Protein 5V6F (pdb70)

Solvent-accessible surface area: 6573 Å² total; per-residue (Å²): 121,33,6,76,69,2,8,51,56,129,32,122,91,31,99,67,97,7,54,100,104,26,44,0,28,0,36,1,29,95,2,0,10,0,0,0,2,43,85,140,40,34,9,21,1,83,104,104,69,149,63,3,30,88,85,84,82,54,9,18,9,75,94,3,80,18,1,70,0,10,0,0,59,24,92,154,30,33,98,13,0,0,0,0,74,0,32,20,141,122,59,58,61,57,99,15,19,15,46,152,70,10,50,97,100,69,89,48,96,38,78,16,58,107,85,108,116,4,100,32,0,10,0,14,14,46,41,91,4,0,8,0,0,36,0,31,49

Organism: Vibrio cholerae serotype O1 (strain ATCC 39315 / El Tor Inaba N16961) (NCBI:txid243277)

Structure (mmCIF, N/CA/C/O backbone):
data_5V6F
#
_entry.id   5V6F
#
_cell.length_a   31.882
_cell.length_b   38.581
_cell.length_c   50.954
_cell.angle_alpha   90.000
_cell.angle_beta   101.890
_cell.angle_gamma   90.000
#
_symmetry.space_group_name_H-M   'P 1 21 1'
#
loop_
_entity.id
_entity.type
_entity.pdbx_description
1 polymer 'Hemolysin-related protein'
2 branched alpha-D-mannopyranose-(1-3)-[alpha-D-mannopyran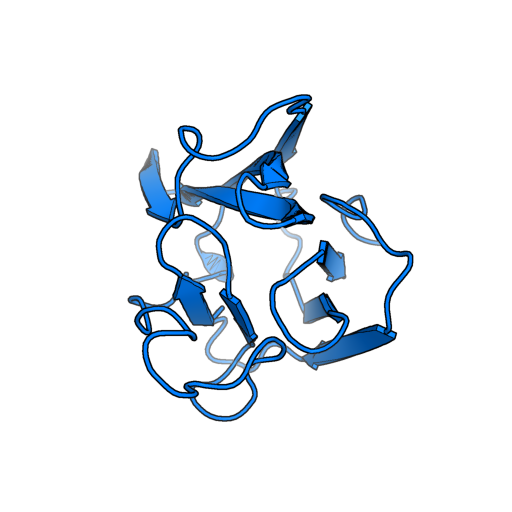ose-(1-6)]beta-D-mannopyranose
3 non-polymer 'SULFATE ION'
4 water water
#
loop_
_atom_site.group_PDB
_atom_site.id
_atom_site.type_symbol
_atom_site.label_atom_id
_atom_site.label_alt_id
_atom_site.label_comp_id
_atom_site.label_asym_id
_atom_site.label_entity_id
_atom_site.label_seq_id
_atom_site.pdbx_PDB_ins_code
_atom_site.Cartn_x
_atom_site.Cartn_y
_atom_site.Cartn_z
_atom_site.occupancy
_atom_site.B_iso_or_equiv
_atom_site.auth_seq_id
_atom_site.auth_comp_id
_atom_site.auth_asym_id
_atom_site.auth_atom_id
_atom_site.pdbx_PDB_model_num
ATOM 1 N N . MET A 1 2 ? -9.513 -10.466 -19.359 1.00 31.24 821 MET A N 1
ATOM 2 C CA . MET A 1 2 ? -8.167 -10.659 -19.884 1.00 17.57 821 MET A CA 1
ATOM 3 C C . MET A 1 2 ? -7.235 -9.538 -19.432 1.00 13.97 821 MET A C 1
ATOM 4 O O . MET A 1 2 ? -6.015 -9.687 -19.458 1.00 11.07 821 MET A O 1
ATOM 8 N N . GLY A 1 3 ? -7.809 -8.415 -19.021 1.00 13.19 822 GLY A N 1
ATOM 9 C CA . GLY A 1 3 ? -6.998 -7.313 -18.539 1.00 14.32 822 GLY A CA 1
ATOM 10 C C . GLY A 1 3 ? -7.870 -6.149 -18.127 1.00 10.51 822 GLY A C 1
ATOM 11 O O . GLY A 1 3 ? -9.099 -6.182 -18.255 1.00 11.99 822 GLY A O 1
ATOM 15 N N . SER A 1 4 ? -7.207 -5.116 -17.622 1.00 6.24 823 SER A N 1
ATOM 16 C CA . SER A 1 4 ? -7.861 -3.873 -17.252 1.00 6.52 823 SER A CA 1
ATOM 17 C C . SER A 1 4 ? -7.998 -2.976 -18.472 1.00 6.71 823 SER A C 1
ATOM 18 O O . SER A 1 4 ? -7.426 -3.244 -19.530 1.00 6.70 823 SER A O 1
ATOM 26 N N . PRO A 1 5 ? -8.744 -1.883 -18.354 1.00 6.98 824 PRO A N 1
ATOM 27 C CA . PRO A 1 5 ? -8.669 -0.838 -19.377 1.00 8.51 824 PRO A CA 1
ATOM 28 C C . PRO A 1 5 ? -7.263 -0.263 -19.450 1.00 7.24 824 PRO A C 1
ATOM 29 O O . PRO A 1 5 ? -6.423 -0.465 -18.569 1.00 7.45 824 PRO A O 1
ATOM 40 N N . ILE A 1 6 ? -7.008 0.466 -20.531 1.00 6.99 825 ILE A N 1
ATOM 41 C CA . ILE A 1 6 ? -5.810 1.292 -20.619 1.00 3.90 825 ILE A CA 1
ATOM 42 C C . ILE A 1 6 ? -6.109 2.585 -19.869 1.00 8.47 825 ILE A C 1
ATOM 43 O O . ILE A 1 6 ? -6.951 3.378 -20.296 1.00 12.31 825 ILE A O 1
ATOM 59 N N . PHE A 1 7 ? -5.448 2.779 -18.731 1.00 5.22 826 PHE A N 1
ATOM 60 C CA . PHE A 1 7 ? -5.579 4.013 -17.973 1.00 4.86 826 PHE A CA 1
ATOM 61 C C . PHE A 1 7 ? -4.714 5.096 -18.602 1.00 7.69 826 PHE A C 1
ATOM 62 O O . PHE A 1 7 ? -3.592 4.837 -19.040 1.00 7.32 826 PHE A O 1
ATOM 79 N N . GLY A 1 8 ? -5.243 6.307 -18.654 1.00 5.61 827 GLY A N 1
ATOM 80 C CA . GLY A 1 8 ? -4.507 7.401 -19.261 1.00 5.50 827 GLY A CA 1
ATOM 81 C C . GLY A 1 8 ? -4.656 7.372 -20.763 1.00 5.63 827 GLY A C 1
ATOM 82 O O . GLY A 1 8 ? -5.770 7.276 -21.286 1.00 7.32 827 GLY A O 1
ATOM 86 N N . TYR A 1 9 ? -3.525 7.444 -21.465 1.00 3.80 828 TYR A N 1
ATOM 87 C CA . TYR A 1 9 ? -3.497 7.615 -22.910 1.00 4.09 828 TYR A CA 1
ATOM 88 C C . TYR A 1 9 ? -2.474 6.655 -23.498 1.00 9.79 828 TYR A C 1
ATOM 89 O O . TYR A 1 9 ? -1.539 6.226 -22.819 1.00 6.42 828 TYR A O 1
ATOM 107 N N . SER A 1 10 ? -2.655 6.324 -24.781 1.00 9.10 829 SER A N 1
ATOM 108 C CA . SER A 1 10 ? -1.849 5.290 -25.425 1.00 7.45 829 SER A CA 1
ATOM 109 C C . SER A 1 10 ? -1.334 5.732 -26.791 1.00 10.16 829 SER A C 1
ATOM 110 O O . SER A 1 10 ? -1.121 4.898 -27.677 1.00 9.92 829 SER A O 1
ATOM 118 N N . ASN A 1 11 ? -1.116 7.033 -26.978 1.00 9.11 830 ASN A N 1
ATOM 119 C CA . ASN A 1 11 ? -0.618 7.521 -28.259 1.00 10.25 830 ASN A CA 1
ATOM 120 C C . ASN A 1 11 ? 0.882 7.298 -28.416 1.00 8.50 830 ASN A C 1
ATOM 121 O O . ASN A 1 11 ? 1.364 7.145 -29.544 1.00 12.38 830 ASN A O 1
ATOM 132 N N . THR A 1 12 ? 1.628 7.271 -27.315 1.00 6.76 831 THR A N 1
ATOM 133 C CA . THR A 1 12 ? 3.078 7.152 -27.360 1.00 4.73 831 THR A CA 1
ATOM 134 C C . THR A 1 12 ? 3.476 5.674 -27.385 1.00 3.45 831 THR A C 1
ATOM 135 O O . THR A 1 12 ? 2.644 4.794 -27.613 1.00 7.05 831 THR A O 1
ATOM 146 N N . GLN A 1 13 ? 4.755 5.388 -27.148 1.00 5.00 832 GLN A N 1
ATOM 147 C CA . GLN A 1 13 ? 5.307 4.065 -27.416 1.00 5.05 832 GLN A CA 1
ATOM 148 C C . GLN A 1 13 ? 4.978 3.075 -26.305 1.00 10.18 832 GLN A C 1
ATOM 149 O O . GLN A 1 13 ? 5.090 3.388 -25.118 1.00 8.59 832 GLN A O 1
ATOM 163 N N . GLN A 1 14 ? 4.607 1.860 -26.703 1.00 6.02 833 GLN A N 1
ATOM 164 C CA . GLN A 1 14 ? 4.193 0.828 -25.762 1.00 3.78 833 GLN A CA 1
ATOM 165 C C . GLN A 1 14 ? 5.363 -0.070 -25.373 1.00 4.87 833 GLN A C 1
ATOM 166 O O . GLN A 1 14 ? 6.043 -0.635 -26.237 1.00 5.29 833 GLN A O 1
ATOM 180 N N . SER A 1 15 ? 5.577 -0.214 -24.068 1.00 6.80 834 SER A N 1
ATOM 181 C CA . SER A 1 15 ? 6.486 -1.205 -23.520 1.00 4.79 834 SER A CA 1
ATOM 182 C C . SER A 1 15 ? 5.690 -2.205 -22.691 1.00 5.28 834 SER A C 1
ATOM 183 O O . SER A 1 15 ? 4.581 -1.920 -22.231 1.00 7.81 834 SER A O 1
ATOM 191 N N . GLN A 1 16 ? 6.266 -3.390 -22.510 1.00 4.13 835 GLN A N 1
ATOM 192 C CA . GLN A 1 16 ? 5.594 -4.477 -21.808 1.00 2.55 835 GLN A CA 1
ATOM 193 C C . GLN A 1 16 ? 6.530 -5.001 -20.730 1.00 7.44 835 GLN A C 1
ATOM 194 O O . GLN A 1 16 ? 7.670 -5.374 -21.021 1.00 5.45 835 GLN A O 1
ATOM 208 N N . ARG A 1 17 ? 6.063 -4.999 -19.483 1.00 7.07 836 ARG A N 1
ATOM 209 C CA . ARG A 1 17 ? 6.889 -5.384 -18.341 1.00 8.73 836 ARG A CA 1
ATOM 210 C C . ARG A 1 17 ? 6.224 -6.540 -17.607 1.00 5.96 836 ARG A C 1
ATOM 211 O O . ARG A 1 17 ? 5.136 -6.387 -17.040 1.00 5.20 836 ARG A O 1
ATOM 232 N N . VAL A 1 18 ? 6.883 -7.689 -17.625 1.00 5.07 837 VAL A N 1
ATOM 233 C CA . VAL A 1 18 ? 6.359 -8.901 -17.013 1.00 5.11 837 VAL A CA 1
ATOM 234 C C . VAL A 1 18 ? 6.556 -8.827 -15.509 1.00 4.54 837 VAL A C 1
ATOM 235 O O . VAL A 1 18 ? 7.622 -8.430 -15.019 1.00 4.86 837 VAL A O 1
ATOM 248 N N . VAL A 1 19 ? 5.518 -9.204 -14.770 1.00 5.32 838 VAL A N 1
ATOM 249 C CA . VAL A 1 19 ? 5.582 -9.240 -13.315 1.00 2.25 838 VAL A CA 1
ATOM 250 C C . VAL A 1 19 ? 6.295 -10.514 -12.884 1.00 2.64 838 VAL A C 1
ATOM 251 O O . VAL A 1 19 ? 5.935 -11.621 -13.309 1.00 5.08 838 VAL A O 1
ATOM 264 N N . THR A 1 20 ? 7.301 -10.366 -12.030 1.00 3.97 839 THR A N 1
ATOM 265 C CA . THR A 1 20 ? 8.057 -11.512 -11.552 1.00 4.64 839 THR A CA 1
ATOM 266 C C . THR A 1 20 ? 7.307 -12.212 -10.424 1.00 5.82 839 THR A C 1
ATOM 267 O O . THR A 1 20 ? 6.265 -11.754 -9.949 1.00 4.23 839 THR A O 1
ATOM 278 N N . ALA A 1 21 ? 7.873 -13.327 -9.959 1.00 4.99 840 ALA A N 1
ATOM 279 C CA . ALA A 1 21 ? 7.304 -14.031 -8.816 1.00 4.58 840 ALA A CA 1
ATOM 280 C C . ALA A 1 21 ? 7.207 -13.145 -7.580 1.00 5.61 840 ALA A C 1
ATOM 281 O O . ALA A 1 21 ? 6.446 -13.467 -6.660 1.00 7.57 840 ALA A O 1
ATOM 288 N N . ASP A 1 22 ? 7.961 -12.045 -7.528 1.00 7.39 841 ASP A N 1
ATOM 289 C CA . ASP A 1 22 ? 7.887 -11.141 -6.387 1.00 8.66 841 ASP A CA 1
ATOM 290 C C . ASP A 1 22 ? 6.656 -10.240 -6.418 1.00 7.16 841 ASP A C 1
ATOM 291 O O . ASP A 1 22 ? 6.356 -9.601 -5.404 1.00 6.73 841 ASP A O 1
ATOM 300 N N . ASN A 1 23 ? 5.939 -10.170 -7.542 1.00 3.97 842 ASN A N 1
ATOM 301 C CA . ASN A 1 23 ? 4.642 -9.486 -7.608 1.00 4.31 842 ASN A CA 1
ATOM 302 C C . ASN A 1 23 ? 4.755 -8.008 -7.230 1.00 7.88 842 ASN A C 1
ATOM 303 O O . ASN A 1 23 ? 3.954 -7.488 -6.448 1.00 8.14 842 ASN A O 1
ATOM 314 N N . LEU A 1 24 ? 5.743 -7.320 -7.802 1.00 6.56 843 LEU A N 1
ATOM 315 C CA . LEU A 1 24 ? 6.025 -5.932 -7.449 1.00 4.19 843 LEU A CA 1
ATOM 316 C C . LEU A 1 24 ? 5.856 -5.007 -8.647 1.00 4.24 843 LEU A C 1
ATOM 317 O O . LEU A 1 24 ? 6.221 -5.354 -9.776 1.00 7.33 843 LEU A O 1
ATOM 333 N N . MET A 1 25 ? 5.314 -3.819 -8.377 1.00 1.75 844 MET A N 1
ATOM 334 C CA . MET A 1 25 ? 5.244 -2.720 -9.331 1.00 3.06 844 MET A CA 1
ATOM 335 C C . MET A 1 25 ? 6.053 -1.560 -8.767 1.00 2.91 844 MET A C 1
ATOM 336 O O . MET A 1 25 ? 5.792 -1.108 -7.645 1.00 4.85 844 MET A O 1
ATOM 350 N N . TYR A 1 26 ? 7.039 -1.094 -9.532 1.00 2.51 845 TYR A N 1
ATOM 351 C CA . TYR A 1 26 ? 7.904 0.006 -9.129 1.00 2.85 845 TYR A CA 1
ATOM 352 C C . TYR A 1 26 ? 7.548 1.259 -9.917 1.00 5.11 845 TYR A C 1
ATOM 353 O O . TYR A 1 26 ? 7.240 1.187 -11.111 1.00 2.93 845 TYR A O 1
ATOM 371 N N . LEU A 1 27 ? 7.601 2.408 -9.245 1.00 2.89 846 LEU A N 1
ATOM 372 C CA . LEU A 1 27 ? 7.284 3.682 -9.868 1.00 2.89 846 LEU A CA 1
ATOM 373 C C . LEU A 1 27 ? 8.278 4.742 -9.426 1.00 3.74 846 LEU A C 1
ATOM 374 O O . LEU A 1 27 ? 8.696 4.768 -8.264 1.00 4.71 846 LEU A O 1
ATOM 390 N N . ARG A 1 28 ? 8.658 5.605 -10.367 1.00 3.62 847 ARG A N 1
ATOM 391 C CA . ARG A 1 28 ? 9.240 6.903 -10.058 1.00 4.05 847 ARG A CA 1
ATOM 392 C C . ARG A 1 28 ? 8.160 7.957 -10.241 1.00 2.62 847 ARG A C 1
ATOM 393 O O . ARG A 1 28 ? 7.427 7.931 -11.236 1.00 2.97 847 ARG A O 1
ATOM 414 N N . SER A 1 29 ? 8.046 8.871 -9.280 1.00 3.01 848 SER A N 1
ATOM 415 C CA . SER A 1 29 ? 6.991 9.867 -9.336 1.00 1.62 848 SER A CA 1
ATOM 416 C C . SER A 1 29 ? 7.453 11.150 -8.661 1.00 3.84 848 SER A C 1
ATOM 417 O O . SER A 1 29 ? 8.348 11.149 -7.809 1.00 3.47 848 SER A O 1
ATOM 425 N N . GLY A 1 30 ? 6.816 12.247 -9.066 1.00 3.30 849 GLY A N 1
ATOM 426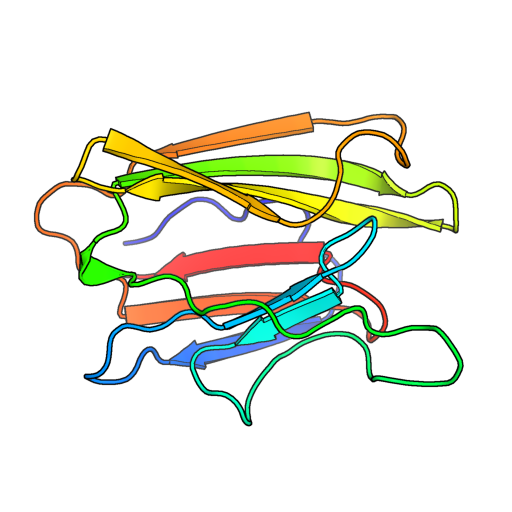 C CA . GLY A 1 30 ? 6.969 13.551 -8.448 1.00 2.96 849 GLY A CA 1
ATOM 427 C C . GLY A 1 30 ? 5.626 14.254 -8.452 1.00 3.92 849 GLY A C 1
ATOM 428 O O . GLY A 1 30 ? 4.703 13.816 -7.758 1.00 3.96 849 GLY A O 1
ATOM 432 N N . PHE A 1 31 ? 5.497 15.337 -9.226 1.00 1.87 850 PHE A N 1
ATOM 433 C CA . PHE A 1 31 ? 4.193 15.935 -9.495 1.00 3.16 850 PHE A CA 1
ATOM 434 C C . PHE A 1 31 ? 3.384 15.126 -10.499 1.00 3.71 850 PHE A C 1
ATOM 435 O O . PHE A 1 31 ? 2.202 15.425 -10.707 1.00 4.29 850 PHE A O 1
ATOM 452 N N . ALA A 1 32 ? 3.996 14.129 -11.130 1.00 2.17 851 ALA A N 1
ATOM 453 C CA . ALA A 1 32 ? 3.326 13.250 -12.080 1.00 1.97 851 ALA A CA 1
ATOM 454 C C . ALA A 1 32 ? 3.924 11.858 -11.918 1.00 2.14 851 ALA A C 1
ATOM 455 O O . ALA A 1 32 ? 4.711 11.607 -11.000 1.00 3.33 851 ALA A O 1
ATOM 462 N N . ILE A 1 33 ? 3.547 10.944 -12.806 1.00 3.19 852 ILE A N 1
ATOM 463 C CA . ILE A 1 33 ? 4.116 9.601 -12.832 1.00 2.36 852 ILE A CA 1
ATOM 464 C C . ILE A 1 33 ? 5.216 9.591 -13.889 1.00 4.40 852 ILE A C 1
ATOM 465 O O . ILE A 1 33 ? 4.947 9.737 -15.088 1.00 3.41 852 ILE A O 1
ATOM 480 N N . ASP A 1 34 ? 6.465 9.415 -13.448 1.00 2.83 853 ASP A N 1
ATOM 481 C CA . ASP A 1 34 ? 7.614 9.493 -14.343 1.00 3.37 853 ASP A CA 1
ATOM 482 C C . ASP A 1 34 ? 7.927 8.167 -15.027 1.00 3.09 853 ASP A C 1
ATOM 483 O O . ASP A 1 34 ? 8.306 8.157 -16.204 1.00 3.42 853 ASP A O 1
ATOM 491 N N . ALA A 1 35 ? 7.778 7.047 -14.319 1.00 4.71 854 ALA A N 1
ATOM 492 C CA . ALA A 1 35 ? 8.150 5.753 -14.874 1.00 2.21 854 ALA A CA 1
ATOM 493 C C . ALA A 1 35 ? 7.497 4.633 -14.075 1.00 5.71 854 ALA A C 1
ATOM 494 O O . ALA A 1 35 ? 7.250 4.773 -12.874 1.00 3.50 854 ALA A O 1
ATOM 501 N N . ILE A 1 36 ? 7.243 3.514 -14.760 1.00 3.79 855 ILE A N 1
ATOM 502 C CA . ILE A 1 36 ? 6.643 2.321 -14.170 1.00 4.00 855 ILE A CA 1
ATOM 503 C C . ILE A 1 36 ? 7.425 1.095 -14.614 1.00 4.60 855 ILE A C 1
ATOM 504 O O . ILE A 1 36 ? 7.766 0.961 -15.795 1.00 4.63 855 ILE A O 1
ATOM 520 N N . GLY A 1 37 ? 7.665 0.179 -13.677 1.00 4.19 856 GLY A N 1
ATOM 521 C CA . GLY A 1 37 ? 8.272 -1.098 -14.001 1.00 2.79 856 GLY A CA 1
ATOM 522 C C . GLY A 1 37 ? 7.851 -2.211 -13.062 1.00 6.33 856 GLY A C 1
ATOM 523 O O . GLY A 1 37 ? 6.974 -2.023 -12.213 1.00 4.25 856 GLY A O 1
ATOM 527 N N . THR A 1 38 ? 8.470 -3.383 -13.214 1.00 1.60 857 THR A N 1
ATOM 528 C CA . THR A 1 38 ? 8.236 -4.510 -12.323 1.00 3.03 857 THR A CA 1
ATOM 529 C C . THR A 1 38 ? 9.486 -4.945 -11.568 1.00 3.68 857 THR A C 1
ATOM 530 O O . THR A 1 38 ? 9.395 -5.834 -10.712 1.00 4.26 857 THR A O 1
ATOM 541 N N . THR A 1 39 ? 10.639 -4.350 -11.860 1.00 3.38 858 THR A N 1
ATOM 542 C CA . THR A 1 39 ? 11.850 -4.496 -11.069 1.00 7.37 858 THR A CA 1
ATOM 543 C C . THR A 1 39 ? 12.447 -3.113 -10.877 1.00 3.74 858 THR A C 1
ATOM 544 O O . THR A 1 39 ? 12.030 -2.142 -11.512 1.00 4.87 858 THR A O 1
ATOM 555 N N . VAL A 1 40 ? 13.452 -3.028 -10.005 1.00 6.10 859 VAL A N 1
ATOM 556 C CA . VAL A 1 40 ? 14.143 -1.760 -9.806 1.00 6.49 859 VAL A CA 1
ATOM 557 C C . VAL A 1 40 ? 14.934 -1.330 -11.029 1.00 7.63 859 VAL A C 1
ATOM 558 O O . VAL A 1 40 ? 15.324 -0.159 -11.119 1.00 8.13 859 VAL A O 1
ATOM 571 N N . ASN A 1 41 ? 15.160 -2.236 -11.982 1.00 5.67 860 ASN A N 1
ATOM 572 C CA . ASN A 1 41 ? 16.002 -1.960 -13.138 1.00 8.20 860 ASN A CA 1
ATOM 573 C C . ASN A 1 41 ? 15.235 -1.692 -14.425 1.00 8.39 860 ASN A C 1
ATOM 574 O O . ASN A 1 41 ? 15.809 -1.101 -15.345 1.00 13.51 860 ASN A O 1
ATOM 585 N N . ASN A 1 42 ? 13.974 -2.116 -14.536 1.00 5.69 861 ASN A N 1
ATOM 586 C CA . ASN A 1 42 ? 13.302 -2.114 -15.832 1.00 4.60 861 ASN A CA 1
ATOM 587 C C . ASN A 1 42 ? 12.197 -1.064 -15.941 1.00 6.45 861 ASN A C 1
ATOM 588 O O . ASN A 1 42 ? 11.302 -1.204 -16.782 1.00 6.18 861 ASN A O 1
ATOM 599 N N . LEU A 1 43 ? 12.256 0.004 -15.149 1.00 5.02 862 LEU A N 1
ATOM 600 C CA . LEU A 1 43 ? 11.223 1.029 -15.236 1.00 4.61 862 LEU A CA 1
ATOM 601 C C . LEU A 1 43 ? 11.179 1.644 -16.631 1.00 3.41 862 LEU A C 1
ATOM 602 O O . LEU A 1 43 ? 12.212 1.872 -17.268 1.00 9.13 862 LEU A O 1
ATOM 618 N N . VAL A 1 44 ? 9.959 1.917 -17.089 1.00 4.49 863 VAL A N 1
ATOM 619 C CA . VAL A 1 44 ? 9.673 2.478 -18.405 1.00 5.97 863 VAL A CA 1
ATOM 620 C C . VAL A 1 44 ? 9.163 3.896 -18.188 1.00 2.00 863 VAL A C 1
ATOM 621 O O . VAL A 1 44 ? 8.189 4.101 -17.455 1.00 4.63 863 VAL A O 1
ATOM 634 N N . GLY A 1 45 ? 9.805 4.865 -18.816 1.00 3.03 864 GLY A N 1
ATOM 635 C CA . GLY A 1 45 ? 9.383 6.246 -18.683 1.00 4.00 864 GLY A CA 1
ATOM 636 C C . GLY A 1 45 ? 10.549 7.182 -18.943 1.00 9.55 864 GLY A C 1
ATOM 637 O O . GLY A 1 45 ? 11.479 6.840 -19.668 1.00 8.94 864 GLY A O 1
ATOM 641 N N . GLY A 1 46 ? 10.479 8.362 -18.339 1.00 5.00 865 GLY A N 1
ATOM 642 C CA . GLY A 1 46 ? 11.511 9.355 -18.514 1.00 4.87 865 GLY A CA 1
ATOM 643 C C . GLY A 1 46 ? 12.762 9.047 -17.714 1.00 8.88 865 GLY A C 1
ATOM 644 O O . GLY A 1 46 ? 12.712 8.424 -16.649 1.00 7.34 865 GLY A O 1
ATOM 648 N N . PRO A 1 47 ? 13.911 9.489 -18.212 1.00 5.95 866 PRO A N 1
ATOM 649 C CA . PRO A 1 47 ? 15.162 9.288 -17.479 1.00 7.02 866 PRO A CA 1
ATOM 650 C C . PRO A 1 47 ? 15.288 10.271 -16.326 1.00 6.57 866 PRO A C 1
ATOM 651 O O . PRO A 1 47 ? 14.601 11.291 -16.261 1.00 6.99 866 PRO A O 1
ATOM 662 N N . VAL A 1 48 ? 16.181 9.944 -15.396 1.00 6.08 867 VAL A N 1
ATOM 663 C CA . VAL A 1 48 ? 16.529 10.897 -14.351 1.00 5.01 867 VAL A CA 1
ATOM 664 C C . VAL A 1 48 ? 17.577 11.831 -14.938 1.00 10.38 867 VAL A C 1
ATOM 665 O O . VAL A 1 48 ? 18.774 11.526 -14.944 1.00 8.73 867 VAL A O 1
ATOM 671 N N . GLN A 1 49 ? 17.114 12.958 -15.469 1.00 5.85 868 GLN A N 1
ATOM 672 C CA . GLN A 1 49 ? 17.926 13.890 -16.237 1.00 9.03 868 GLN A CA 1
ATOM 673 C C . GLN A 1 49 ? 17.675 15.291 -15.704 1.00 12.36 868 GLN A C 1
ATOM 674 O O . GLN A 1 49 ? 16.518 15.709 -15.576 1.00 9.19 868 GLN A O 1
ATOM 682 N N . GLY A 1 50 ? 18.749 16.006 -15.391 1.00 10.31 869 GLY A N 1
ATOM 683 C CA . GLY A 1 50 ? 18.590 17.288 -14.724 1.00 6.95 869 GLY A CA 1
ATOM 684 C C . GLY A 1 50 ? 17.789 17.100 -13.450 1.00 11.78 869 GLY A C 1
ATOM 685 O O . GLY A 1 50 ? 18.049 16.193 -12.651 1.00 14.41 869 GLY A O 1
ATOM 686 N N . THR A 1 51 ? 16.785 17.950 -13.257 1.00 10.48 870 THR A N 1
ATOM 687 C CA . THR A 1 51 ? 15.892 17.821 -12.115 1.00 9.04 870 THR A CA 1
ATOM 688 C C . THR A 1 51 ? 14.660 16.978 -12.424 1.00 5.32 870 THR A C 1
ATOM 689 O O . THR A 1 51 ? 13.755 16.902 -11.585 1.00 10.98 870 THR A O 1
ATOM 693 N N . ASN A 1 52 ? 14.604 16.356 -13.599 1.00 4.61 871 ASN A N 1
ATOM 694 C CA . ASN A 1 52 ? 13.489 15.509 -13.995 1.00 6.65 871 ASN A CA 1
ATOM 695 C C . ASN A 1 52 ? 13.707 14.072 -13.539 1.00 7.19 871 ASN A C 1
ATOM 696 O O . ASN A 1 52 ? 14.826 13.646 -13.241 1.00 4.67 871 ASN A O 1
ATOM 701 N N . GLY A 1 53 ? 12.612 13.318 -13.511 1.00 4.47 872 GLY A N 1
ATOM 702 C CA . GLY A 1 53 ? 12.640 11.882 -13.305 1.00 3.23 872 GLY A CA 1
ATOM 703 C C . GLY A 1 53 ? 11.914 11.408 -12.065 1.00 3.54 872 GLY A C 1
ATOM 704 O O . GLY A 1 53 ? 11.621 10.210 -11.954 1.00 4.73 872 GLY A O 1
ATOM 707 N N . GLY A 1 54 ? 11.618 12.298 -11.123 1.00 3.60 873 GLY A N 1
ATOM 708 C CA . GLY A 1 54 ? 10.940 11.891 -9.913 1.00 3.30 873 GLY A CA 1
ATOM 709 C C . GLY A 1 54 ? 11.838 11.092 -8.980 1.00 7.71 873 GLY A C 1
ATOM 710 O O . GLY A 1 54 ? 13.062 11.028 -9.122 1.00 6.87 873 GLY A O 1
ATOM 714 N N . VAL A 1 55 ? 11.182 10.471 -8.002 1.00 4.59 874 VAL A N 1
ATOM 715 C CA . VAL A 1 55 ? 11.825 9.705 -6.943 1.00 5.27 874 VAL A CA 1
ATOM 716 C C . VAL A 1 55 ? 11.294 8.282 -6.999 1.00 3.37 874 VAL A C 1
ATOM 717 O O . VAL A 1 55 ? 10.091 8.072 -7.184 1.00 5.04 874 VAL A O 1
ATOM 729 N N . LEU A 1 56 ? 12.188 7.305 -6.838 1.00 3.41 875 LEU A N 1
ATOM 730 C CA . LEU A 1 56 ? 11.763 5.912 -6.793 1.00 5.67 875 LEU A CA 1
ATOM 731 C C . LEU A 1 56 ? 11.018 5.661 -5.489 1.00 6.15 875 LEU A C 1
ATOM 732 O O . LEU A 1 56 ? 11.553 5.896 -4.400 1.00 6.91 875 LEU A O 1
ATOM 748 N N . ARG A 1 57 ? 9.786 5.192 -5.604 1.00 4.05 876 ARG A N 1
ATOM 749 C CA . ARG A 1 57 ? 8.914 4.993 -4.459 1.00 5.27 876 ARG A CA 1
ATOM 750 C C . ARG A 1 57 ? 8.967 3.542 -4.004 1.00 4.17 876 ARG A C 1
ATOM 751 O O . ARG A 1 57 ? 9.450 2.656 -4.711 1.00 5.89 876 ARG A O 1
ATOM 772 N N . ALA A 1 58 ? 8.467 3.308 -2.798 1.00 4.27 877 ALA A N 1
ATOM 773 C CA . ALA A 1 58 ? 8.316 1.946 -2.323 1.00 3.70 877 ALA A CA 1
ATOM 774 C C . ALA A 1 58 ? 7.437 1.169 -3.298 1.00 6.15 877 ALA A C 1
ATOM 775 O O . ALA A 1 58 ? 6.454 1.716 -3.818 1.00 5.45 877 ALA A O 1
ATOM 782 N N . PRO A 1 59 ? 7.759 -0.091 -3.586 1.00 5.16 878 PRO A N 1
ATOM 783 C CA . PRO A 1 59 ? 6.989 -0.834 -4.586 1.00 4.76 878 PRO A CA 1
ATOM 784 C C . PRO A 1 59 ? 5.591 -1.175 -4.101 1.00 5.29 878 PRO A C 1
ATOM 785 O O . PRO A 1 59 ? 5.324 -1.281 -2.901 1.00 7.82 878 PRO A O 1
ATOM 796 N N . ILE A 1 60 ? 4.700 -1.350 -5.068 1.00 3.46 879 ILE A N 1
ATOM 797 C CA . ILE A 1 60 ? 3.336 -1.796 -4.819 1.00 3.36 879 ILE A CA 1
ATOM 798 C C . ILE A 1 60 ? 3.295 -3.314 -4.941 1.00 3.09 879 ILE A C 1
ATOM 799 O O . ILE A 1 60 ? 3.706 -3.876 -5.964 1.00 3.73 879 ILE A O 1
ATOM 815 N N . ALA A 1 61 ? 2.801 -3.979 -3.899 1.00 3.50 880 ALA A N 1
ATOM 816 C CA . ALA 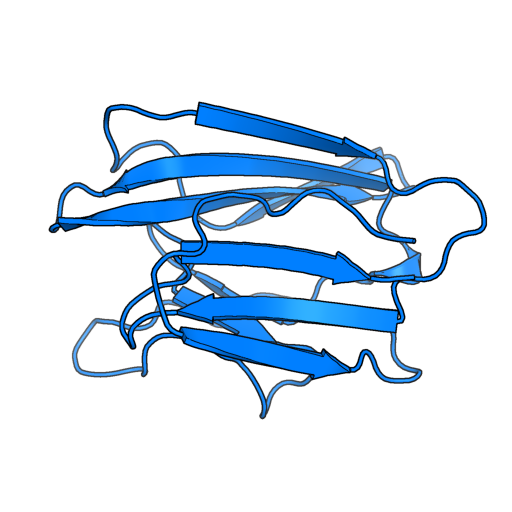A 1 61 ? 2.646 -5.432 -3.919 1.00 4.82 880 ALA A CA 1
ATOM 817 C C . ALA A 1 61 ? 1.390 -5.756 -4.720 1.00 5.36 880 ALA A C 1
ATOM 818 O O . ALA A 1 61 ? 0.268 -5.584 -4.242 1.00 5.18 880 ALA A O 1
ATOM 825 N N . LEU A 1 62 ? 1.580 -6.229 -5.953 1.00 4.03 881 LEU A N 1
ATOM 826 C CA . LEU A 1 62 ? 0.451 -6.437 -6.852 1.00 4.59 881 LEU A CA 1
ATOM 827 C C . LEU A 1 62 ? -0.457 -7.563 -6.386 1.00 4.08 881 LEU A C 1
ATOM 828 O O . LEU A 1 62 ? -1.651 -7.561 -6.704 1.00 5.73 881 LEU A O 1
ATOM 844 N N . ASP A 1 63 ? 0.084 -8.543 -5.663 1.00 5.40 882 ASP A N 1
ATOM 845 C CA . ASP A 1 63 ? -0.768 -9.581 -5.101 1.00 4.33 882 ASP A CA 1
ATOM 846 C C . ASP A 1 63 ? -1.624 -9.047 -3.965 1.00 7.25 882 ASP A C 1
ATOM 847 O O . ASP A 1 63 ? -2.593 -9.703 -3.570 1.00 8.34 882 ASP A O 1
ATOM 856 N N . GLN A 1 64 ? -1.289 -7.873 -3.444 1.00 5.89 883 GLN A N 1
ATOM 857 C CA . GLN A 1 64 ? -2.034 -7.233 -2.374 1.00 5.42 883 GLN A CA 1
ATOM 858 C C . GLN A 1 64 ? -2.919 -6.099 -2.882 1.00 5.01 883 GLN A C 1
ATOM 859 O O . GLN A 1 64 ? -3.636 -5.485 -2.088 1.00 7.07 883 GLN A O 1
ATOM 873 N N . LEU A 1 65 ? -2.922 -5.839 -4.188 1.00 3.91 884 LEU A N 1
ATOM 874 C CA . LEU A 1 65 ? -3.637 -4.695 -4.739 1.00 4.08 884 LEU A CA 1
ATOM 875 C C . LEU A 1 65 ? -5.121 -5.004 -4.898 1.00 6.00 884 LEU A C 1
ATOM 876 O O . LEU A 1 65 ? -5.497 -6.035 -5.466 1.00 8.82 884 LEU A O 1
ATOM 892 N N . GLN A 1 66 ? -5.966 -4.102 -4.400 1.00 4.16 885 GLN A N 1
ATOM 893 C CA . GLN A 1 66 ? -7.407 -4.223 -4.567 1.00 4.90 885 GLN A CA 1
ATOM 894 C C . GLN A 1 66 ? -7.924 -3.371 -5.719 1.00 6.60 885 GLN A C 1
ATOM 895 O O . GLN A 1 66 ? -8.663 -3.872 -6.569 1.00 6.02 885 GLN A O 1
ATOM 909 N N . SER A 1 67 ? -7.534 -2.099 -5.779 1.00 4.21 886 SER A N 1
ATOM 910 C CA . SER A 1 67 ? -8.052 -1.212 -6.810 1.00 5.44 886 SER A CA 1
ATOM 911 C C . SER A 1 67 ? -7.080 -0.067 -7.046 1.00 7.12 886 SER A C 1
ATOM 912 O O . SER A 1 67 ? -6.207 0.219 -6.221 1.00 5.26 886 SER A O 1
ATOM 920 N N . VAL A 1 68 ? -7.254 0.592 -8.190 1.00 5.77 887 VAL A N 1
ATOM 921 C CA . VAL A 1 68 ? -6.502 1.794 -8.520 1.00 4.17 887 VAL A CA 1
ATOM 922 C C . VAL A 1 68 ? -7.479 2.906 -8.863 1.00 6.14 887 VAL A C 1
ATOM 923 O O . VAL A 1 68 ? -8.572 2.669 -9.386 1.00 6.40 887 VAL A O 1
ATOM 936 N N . GLU A 1 69 ? -7.070 4.129 -8.546 1.00 3.80 888 GLU A N 1
ATOM 937 C CA . GLU A 1 69 ? -7.760 5.350 -8.942 1.00 4.77 888 GLU A CA 1
ATOM 938 C C . GLU A 1 69 ? -6.712 6.191 -9.652 1.00 2.64 888 GLU A C 1
ATOM 939 O O . GLU A 1 69 ? -5.784 6.693 -9.010 1.00 5.04 888 GLU A O 1
ATOM 951 N N . VAL A 1 70 ? -6.830 6.309 -10.972 1.00 2.45 889 VAL A N 1
ATOM 952 C CA . VAL A 1 70 ? -5.793 6.898 -11.813 1.00 2.96 889 VAL A CA 1
ATOM 953 C C . VAL A 1 70 ? -6.271 8.266 -12.271 1.00 5.74 889 VAL A C 1
ATOM 954 O O . VAL A 1 70 ? -7.322 8.379 -12.914 1.00 3.41 889 VAL A O 1
ATOM 967 N N . THR A 1 71 ? -5.498 9.299 -11.955 1.00 2.83 890 THR A N 1
ATOM 968 C CA . THR A 1 71 ? -5.790 10.655 -12.400 1.00 4.21 890 THR A CA 1
ATOM 969 C C . THR A 1 71 ? -4.847 11.010 -13.545 1.00 4.78 890 THR A C 1
ATOM 970 O O . THR A 1 71 ? -3.622 10.918 -13.403 1.00 3.46 890 THR A O 1
ATOM 981 N N . SER A 1 72 ? -5.422 11.413 -14.673 1.00 3.93 891 SER A N 1
ATOM 982 C CA . SER A 1 72 ? -4.665 11.825 -15.845 1.00 3.25 891 SER A CA 1
ATOM 983 C C . SER A 1 72 ? -5.142 13.207 -16.258 1.00 3.91 891 SER A C 1
ATOM 984 O O . SER A 1 72 ? -6.252 13.621 -15.920 1.00 6.38 891 SER A O 1
ATOM 992 N N . GLY A 1 73 ? -4.303 13.928 -16.991 1.00 3.75 892 GLY A N 1
ATOM 993 C CA . GLY A 1 73 ? -4.731 15.224 -17.483 1.00 2.67 892 GLY A CA 1
ATOM 994 C C . GLY A 1 73 ? -3.633 15.945 -18.229 1.00 2.57 892 GLY A C 1
ATOM 995 O O . GLY A 1 73 ? -2.587 15.379 -18.553 1.00 1.77 892 GLY A O 1
ATOM 999 N N . LEU A 1 74 ? -3.907 17.219 -18.500 1.00 4.00 893 LEU A N 1
ATOM 10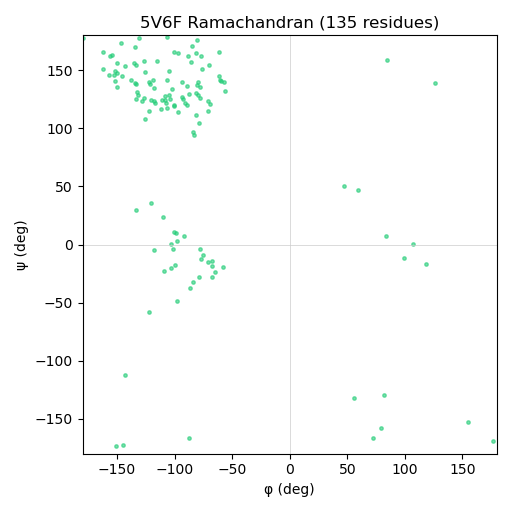00 C CA . LEU A 1 74 ? -2.983 18.104 -19.199 1.00 4.14 893 LEU A CA 1
ATOM 1001 C C . LEU A 1 74 ? -2.002 18.668 -18.182 1.00 3.54 893 LEU A C 1
ATOM 1002 O O . LEU A 1 74 ? -2.297 19.637 -17.479 1.00 3.56 893 LEU A O 1
ATOM 1018 N N . TYR A 1 75 ? -0.833 18.039 -18.103 1.00 2.42 894 TYR A N 1
ATOM 1019 C CA . TYR A 1 75 ? 0.209 18.445 -17.174 1.00 2.69 894 TYR A CA 1
ATOM 1020 C C . TYR A 1 75 ? 0.637 19.883 -17.440 1.00 2.82 894 TYR A C 1
ATOM 1021 O O . TYR A 1 75 ? 0.759 20.310 -18.591 1.00 2.96 894 TYR A O 1
ATOM 1039 N N . ASN A 1 76 ? 0.885 20.630 -16.360 1.00 3.11 895 ASN A N 1
ATOM 1040 C CA . ASN A 1 76 ? 1.140 22.061 -16.484 1.00 3.79 895 ASN A CA 1
ATOM 1041 C C . ASN A 1 76 ? 2.419 22.379 -17.246 1.00 3.58 895 ASN A C 1
ATOM 1042 O O . ASN A 1 76 ? 2.547 23.490 -17.772 1.00 4.59 895 ASN A O 1
ATOM 1053 N N . TRP A 1 77 ? 3.376 21.458 -17.300 1.00 1.40 896 TRP A N 1
ATOM 1054 C CA . TRP A 1 77 ? 4.591 21.672 -18.074 1.00 3.39 896 TRP A CA 1
ATOM 1055 C C . TRP A 1 77 ? 4.520 20.997 -19.437 1.00 4.53 896 TRP A C 1
ATOM 1056 O O . TRP A 1 77 ? 5.526 20.949 -20.154 1.00 5.07 896 TRP A O 1
ATOM 1077 N N . GLY A 1 78 ? 3.339 20.502 -19.817 1.00 2.30 897 GLY A N 1
ATOM 1078 C CA . GLY A 1 78 ? 3.086 20.047 -21.165 1.00 4.66 897 GLY A CA 1
ATOM 1079 C C . GLY A 1 78 ? 2.562 18.631 -21.263 1.00 1.73 897 GLY A C 1
ATOM 1080 O O . GLY A 1 78 ? 3.021 17.732 -20.550 1.00 4.11 897 GLY A O 1
ATOM 1084 N N . GLY A 1 79 ? 1.597 18.430 -22.150 1.00 3.01 898 GLY A N 1
ATOM 1085 C CA . GLY A 1 79 ? 1.199 17.106 -22.571 1.00 3.16 898 GLY A CA 1
ATOM 1086 C C . GLY A 1 79 ? 0.185 16.456 -21.647 1.00 4.52 898 GLY A C 1
ATOM 1087 O O . GLY A 1 79 ? 0.043 16.804 -20.474 1.00 3.76 898 GLY A O 1
ATOM 1091 N N . TYR A 1 80 ? -0.526 15.479 -22.209 1.00 2.82 899 TYR A N 1
ATOM 1092 C CA . TYR A 1 80 ? -1.459 14.646 -21.465 1.00 2.67 899 TYR A CA 1
ATOM 1093 C C . TYR A 1 80 ? -0.729 13.411 -20.949 1.00 2.49 899 TYR A C 1
ATOM 1094 O O . TYR A 1 80 ? -0.172 12.638 -21.737 1.00 5.71 899 TYR A O 1
ATOM 1112 N N . HIS A 1 81 ? -0.739 13.221 -19.631 1.00 1.89 900 HIS A N 1
ATOM 1113 C CA . HIS A 1 81 ? -0.071 12.082 -19.016 1.00 3.43 900 HIS A CA 1
ATOM 1114 C C . HIS A 1 81 ? -0.859 11.640 -17.793 1.00 2.62 900 HIS A C 1
ATOM 1115 O O . HIS A 1 81 ? -1.813 12.294 -17.370 1.00 3.91 900 HIS A O 1
ATOM 1130 N N . ILE A 1 82 ? -0.433 10.518 -17.220 1.00 2.87 901 ILE A N 1
ATOM 1131 C CA . ILE A 1 82 ? -0.886 10.123 -15.893 1.00 2.78 901 ILE A CA 1
ATOM 1132 C C . ILE A 1 82 ? -0.128 10.958 -14.875 1.00 2.76 901 ILE A C 1
ATOM 1133 O O . ILE A 1 82 ? 1.109 11.011 -14.894 1.00 3.78 901 ILE A O 1
ATOM 1149 N N . VAL A 1 83 ? -0.862 11.626 -13.989 1.00 2.37 902 VAL A N 1
ATOM 1150 C CA . VAL A 1 83 ? -0.244 12.481 -12.988 1.00 2.96 902 VAL A CA 1
ATOM 1151 C C . VAL A 1 83 ? -0.339 11.907 -11.579 1.00 1.26 902 VAL A C 1
ATOM 1152 O O . VAL A 1 83 ? 0.500 12.252 -10.735 1.00 2.07 902 VAL A O 1
ATOM 1165 N N . ALA A 1 84 ? -1.300 11.025 -11.302 1.00 3.09 903 ALA A N 1
ATOM 1166 C CA . ALA A 1 84 ? -1.405 10.441 -9.975 1.00 3.84 903 ALA A CA 1
ATOM 1167 C C . ALA A 1 84 ? -2.054 9.069 -10.063 1.00 3.18 903 ALA A C 1
ATOM 1168 O O . ALA A 1 84 ? -2.922 8.825 -10.907 1.00 3.66 903 ALA A O 1
ATOM 1175 N N . ILE A 1 85 ? -1.617 8.173 -9.179 1.00 3.43 904 ILE A N 1
ATOM 1176 C CA . ILE A 1 85 ? -2.254 6.874 -8.996 1.00 2.45 904 ILE A CA 1
ATOM 1177 C C . ILE A 1 85 ? -2.434 6.641 -7.509 1.00 2.64 904 ILE A C 1
ATOM 1178 O O . ILE A 1 85 ? -1.463 6.695 -6.743 1.00 3.65 904 ILE A O 1
ATOM 1194 N N . LYS A 1 86 ? -3.668 6.363 -7.106 1.00 3.88 905 LYS A N 1
ATOM 1195 C CA . LYS A 1 86 ? -3.967 5.927 -5.752 1.00 3.84 905 LYS A CA 1
ATOM 1196 C C . LYS A 1 86 ? -4.153 4.414 -5.766 1.00 4.75 905 LYS A C 1
ATOM 1197 O O . LYS A 1 86 ? -5.040 3.901 -6.455 1.00 3.91 905 LYS A O 1
ATOM 1216 N N . PHE A 1 87 ? -3.307 3.710 -5.021 1.00 5.39 906 PHE A N 1
ATOM 1217 C CA . PHE A 1 87 ? -3.376 2.260 -4.893 1.00 6.04 906 PHE A CA 1
ATOM 1218 C C . PHE A 1 87 ? -4.054 1.918 -3.571 1.00 2.52 906 PHE A C 1
ATOM 1219 O O . PHE A 1 87 ? -3.563 2.304 -2.507 1.00 5.60 906 PHE A O 1
ATOM 1236 N N . THR A 1 88 ? -5.175 1.201 -3.636 1.00 3.17 907 THR A N 1
ATOM 1237 C CA . THR A 1 88 ? -5.851 0.689 -2.450 1.00 2.63 907 THR A CA 1
ATOM 1238 C C . THR A 1 88 ? -5.577 -0.805 -2.339 1.00 5.00 907 THR A C 1
ATOM 1239 O O . THR A 1 88 ? -5.776 -1.551 -3.305 1.00 4.78 907 THR A O 1
ATOM 1250 N N . MET A 1 89 ? -5.116 -1.233 -1.167 1.00 4.73 908 MET A N 1
ATOM 1251 C CA . MET A 1 89 ? -4.682 -2.606 -0.948 1.00 4.34 908 MET A CA 1
ATOM 1252 C C . MET A 1 89 ? -5.775 -3.406 -0.237 1.00 5.50 908 MET A C 1
ATOM 1253 O O . MET A 1 89 ? -6.730 -2.852 0.312 1.00 5.51 908 MET A O 1
ATOM 1267 N N . LYS A 1 90 ? -5.626 -4.734 -0.249 1.00 5.97 909 LYS A N 1
ATOM 1268 C CA . LYS A 1 90 ? -6.646 -5.585 0.354 1.00 6.46 909 LYS A CA 1
ATOM 1269 C C . LYS A 1 90 ? -6.709 -5.425 1.865 1.00 7.61 909 LYS A C 1
ATOM 1270 O O . LYS A 1 90 ? -7.713 -5.810 2.470 1.00 7.37 909 LYS A O 1
ATOM 1289 N N . ASP A 1 91 ? -5.671 -4.881 2.492 1.00 3.98 910 ASP A N 1
ATOM 1290 C CA . ASP A 1 91 ? -5.749 -4.613 3.921 1.00 4.49 910 ASP A CA 1
ATOM 1291 C C . ASP A 1 91 ? -6.547 -3.351 4.228 1.00 7.01 910 ASP A C 1
ATOM 1292 O O . ASP A 1 91 ? -6.793 -3.062 5.403 1.00 6.58 910 ASP A O 1
ATOM 1301 N N . GLY A 1 92 ? -6.989 -2.620 3.202 1.00 4.61 911 GLY A N 1
ATOM 1302 C CA . GLY A 1 92 ? -7.767 -1.414 3.379 1.00 8.95 911 GLY A CA 1
ATOM 1303 C C . GLY A 1 92 ? -6.971 -0.132 3.274 1.00 6.89 911 GLY A C 1
ATOM 1304 O O . GLY A 1 92 ? -7.573 0.948 3.196 1.00 6.58 911 GLY A O 1
ATOM 1308 N N . SER A 1 93 ? -5.647 -0.216 3.264 1.00 4.93 912 SER A N 1
ATOM 1309 C CA . SER A 1 93 ? -4.815 0.973 3.201 1.00 4.08 912 SER A CA 1
ATOM 1310 C C . SER A 1 93 ? -4.700 1.464 1.764 1.00 6.70 912 SER A C 1
ATOM 1311 O O . SER A 1 93 ? -5.017 0.753 0.805 1.00 7.55 912 SER A O 1
ATOM 1319 N N . SER A 1 94 ? -4.237 2.701 1.619 1.00 7.35 913 SER A N 1
ATOM 1320 C CA . SER A 1 94 ? -4.018 3.265 0.301 1.00 6.56 913 SER A CA 1
ATOM 1321 C C . SER A 1 94 ? -2.768 4.131 0.321 1.00 7.16 913 SER A C 1
ATOM 1322 O O . SER A 1 94 ? -2.359 4.646 1.365 1.00 9.27 913 SER A O 1
ATOM 1330 N N . VAL A 1 95 ? -2.156 4.261 -0.848 1.00 9.18 914 VAL A N 1
ATOM 1331 C CA . VAL A 1 95 ? -1.026 5.154 -1.061 1.00 7.24 914 VAL A CA 1
ATOM 1332 C C . VAL A 1 95 ? -1.279 5.912 -2.354 1.00 6.54 914 VAL A C 1
ATOM 1333 O O . VAL A 1 95 ? -1.762 5.338 -3.336 1.00 6.59 914 VAL A O 1
ATOM 1346 N N . LEU A 1 96 ? -0.969 7.204 -2.345 1.00 6.98 915 LEU A N 1
ATOM 1347 C CA . LEU A 1 96 ? -1.129 8.071 -3.505 1.00 8.21 915 LEU A CA 1
ATOM 1348 C C . LEU A 1 96 ? 0.251 8.478 -3.995 1.00 7.50 915 LEU A C 1
ATOM 1349 O O . LEU A 1 96 ? 0.996 9.145 -3.272 1.00 5.53 915 LEU A O 1
ATOM 1364 N N . LEU A 1 97 ? 0.587 8.080 -5.216 1.00 2.76 916 LEU A N 1
ATOM 1365 C CA . LEU A 1 97 ? 1.807 8.541 -5.859 1.00 1.50 916 LEU A CA 1
ATOM 1366 C C . LEU A 1 97 ? 1.459 9.576 -6.920 1.00 4.60 916 LEU A C 1
ATOM 1367 O O . LEU A 1 97 ? 0.387 9.534 -7.527 1.00 3.89 916 LEU A O 1
ATOM 1382 N N . GLY A 1 98 ? 2.374 10.515 -7.132 1.00 3.27 917 GLY A N 1
ATOM 1383 C CA . GLY A 1 98 ? 2.096 11.630 -8.014 1.00 3.64 917 GLY A CA 1
ATOM 1384 C C . GLY A 1 98 ? 1.255 12.689 -7.320 1.00 3.29 917 GLY A C 1
ATOM 1385 O O . GLY A 1 98 ? 1.207 12.784 -6.087 1.00 4.14 917 GLY A O 1
ATOM 1389 N N . SER A 1 99 ? 0.576 13.495 -8.134 1.00 3.39 918 SER A N 1
ATOM 1390 C CA . SER A 1 99 ? -0.199 14.623 -7.635 1.00 2.53 918 SER A CA 1
ATOM 1391 C C . SER A 1 99 ? -1.352 14.908 -8.584 1.00 3.28 918 SER A C 1
ATOM 1392 O O . SER A 1 99 ? -1.241 14.709 -9.794 1.00 2.48 918 SER A O 1
ATOM 1400 N N . THR A 1 100 ? -2.454 15.408 -8.030 1.00 3.79 919 THR A N 1
ATOM 1401 C CA . THR A 1 100 ? -3.576 15.863 -8.840 1.00 4.88 919 THR A CA 1
ATOM 1402 C C . THR A 1 100 ? -3.576 17.372 -9.057 1.00 4.01 919 THR A C 1
ATOM 1403 O O . THR A 1 100 ? -4.499 17.890 -9.691 1.00 7.13 919 THR A O 1
ATOM 1414 N N . HIS A 1 101 ? -2.565 18.087 -8.568 1.00 4.99 920 HIS A N 1
ATOM 1415 C CA . HIS A 1 101 ? -2.636 19.539 -8.461 1.00 6.80 920 HIS A CA 1
ATOM 1416 C C . HIS A 1 101 ? -1.897 20.283 -9.565 1.0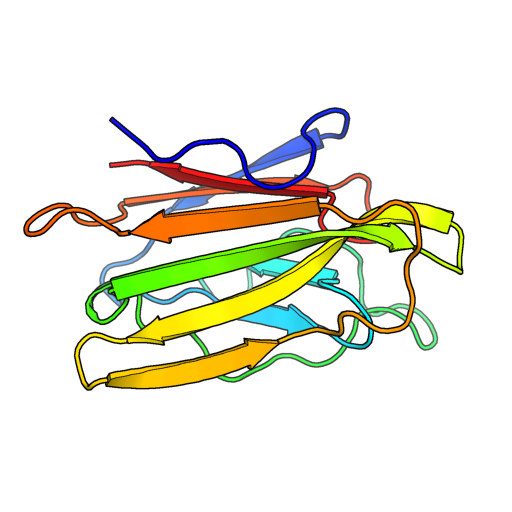0 8.02 920 HIS A C 1
ATOM 1417 O O . HIS A 1 101 ? -1.968 21.516 -9.608 1.00 9.47 920 HIS A O 1
ATOM 1431 N N . TYR A 1 102 ? -1.206 19.587 -10.463 1.00 4.09 921 TYR A N 1
ATOM 1432 C CA . TYR A 1 102 ? -0.415 20.244 -11.497 1.00 2.71 921 TYR A CA 1
ATOM 1433 C C . TYR A 1 102 ? -0.877 19.850 -12.893 1.00 4.44 921 TYR A C 1
ATOM 1434 O O . TYR A 1 102 ? -0.077 19.742 -13.827 1.00 3.79 921 TYR A O 1
ATOM 1452 N N . ALA A 1 103 ? -2.186 19.667 -13.057 1.00 3.38 922 ALA A N 1
ATOM 1453 C CA . ALA A 1 103 ? -2.752 19.346 -14.354 1.00 4.12 922 ALA A CA 1
ATOM 1454 C C . ALA A 1 103 ? -4.163 19.901 -14.440 1.00 3.86 922 ALA A C 1
ATOM 1455 O O . ALA A 1 103 ? -4.889 19.966 -13.442 1.00 7.36 922 ALA A O 1
ATOM 1462 N N . SER A 1 104 ? -4.537 20.296 -15.648 1.00 3.21 923 SER A N 1
ATOM 1463 C CA . SER A 1 104 ? -5.896 20.678 -15.988 1.00 6.79 923 SER A CA 1
ATOM 1464 C C . SER A 1 104 ? -6.526 19.576 -16.834 1.00 6.52 923 SER A C 1
ATOM 1465 O O . SER A 1 104 ? -5.892 18.565 -17.152 1.00 5.90 923 SER A O 1
ATOM 1473 N N . ASN A 1 105 ? -7.790 19.784 -17.201 1.00 7.33 924 ASN A N 1
ATOM 1474 C CA . ASN A 1 105 ? -8.518 18.866 -18.074 1.00 3.72 924 ASN A CA 1
ATOM 1475 C C . ASN A 1 105 ? -8.346 17.421 -17.615 1.00 5.25 924 ASN A C 1
ATOM 1476 O O . ASN A 1 105 ? -8.021 16.524 -18.396 1.00 6.99 924 ASN A O 1
ATOM 1487 N N . LYS A 1 106 ? -8.587 17.198 -16.333 1.00 3.27 925 LYS A N 1
ATOM 1488 C CA . LYS A 1 106 ? -8.288 15.917 -15.720 1.00 3.19 925 LYS A CA 1
ATOM 1489 C C . LYS A 1 106 ? -9.431 14.928 -15.908 1.00 8.13 925 LYS A C 1
ATOM 1490 O O . LYS A 1 106 ? -10.586 15.292 -16.145 1.00 6.77 925 LYS A O 1
ATOM 1509 N N . LYS A 1 107 ? -9.074 13.654 -15.827 1.00 3.52 926 LYS A N 1
ATOM 1510 C CA . LYS A 1 107 ? -10.025 12.560 -15.728 1.00 4.81 926 LYS A CA 1
ATOM 1511 C C . LYS A 1 107 ? -9.548 11.626 -14.629 1.00 3.50 926 LYS A C 1
ATOM 1512 O O . LYS A 1 107 ? -8.356 11.576 -14.313 1.00 4.60 926 LYS A O 1
ATOM 1531 N N . VAL A 1 108 ? -10.489 10.894 -14.040 1.00 4.25 927 VAL A N 1
ATOM 1532 C CA . VAL A 1 108 ? -10.187 9.906 -13.014 1.00 4.51 927 VAL A CA 1
ATOM 1533 C C . VAL A 1 108 ? -10.800 8.582 -13.441 1.00 4.91 927 VAL A C 1
ATOM 1534 O O . VAL A 1 108 ? -11.997 8.514 -13.739 1.00 6.20 927 VAL A O 1
ATOM 1547 N N . GLU A 1 109 ? -9.978 7.537 -13.482 1.00 4.44 928 GLU A N 1
ATOM 1548 C CA . GLU A 1 109 ? -10.398 6.204 -13.892 1.00 3.88 928 GLU A CA 1
ATOM 1549 C C . GLU A 1 109 ? -10.144 5.247 -12.736 1.00 4.20 928 GLU A C 1
ATOM 1550 O O . GLU A 1 109 ? -9.017 5.160 -12.232 1.00 5.50 928 GLU A O 1
ATOM 1562 N N . THR A 1 110 ? -11.193 4.545 -12.312 1.00 5.05 929 THR A N 1
ATOM 1563 C CA . THR A 1 110 ? -11.159 3.686 -11.136 1.00 5.84 929 THR A CA 1
ATOM 1564 C C . THR A 1 110 ? -11.423 2.252 -11.569 1.00 7.85 929 THR A C 1
ATOM 1565 O O . THR A 1 110 ? -12.332 1.996 -12.368 1.00 9.34 929 THR A O 1
ATOM 1576 N N . TYR A 1 111 ? -10.625 1.323 -11.050 1.00 7.10 930 TYR A N 1
ATOM 1577 C CA . TYR A 1 111 ? -10.688 -0.063 -11.486 1.00 5.99 930 TYR A CA 1
ATOM 1578 C C . TYR A 1 111 ? -10.300 -0.977 -10.337 1.00 6.98 930 TYR A C 1
ATOM 1579 O O . TYR A 1 111 ? -9.319 -0.719 -9.634 1.00 4.02 930 TYR A O 1
ATOM 1597 N N . THR A 1 112 ? -11.073 -2.045 -10.160 1.00 3.89 931 THR A N 1
ATOM 1598 C CA . THR A 1 112 ? -10.856 -3.023 -9.103 1.00 3.65 931 THR A CA 1
ATOM 1599 C C . THR A 1 112 ? -10.345 -4.319 -9.714 1.00 4.18 931 THR A C 1
ATOM 1600 O O . THR A 1 112 ? -10.945 -4.849 -10.655 1.00 7.20 931 THR A O 1
ATOM 1611 N N . VAL A 1 113 ? -9.228 -4.813 -9.192 1.00 7.22 932 VAL A N 1
ATOM 1612 C CA . VAL A 1 113 ? -8.650 -6.067 -9.664 1.00 4.33 932 VAL A CA 1
ATOM 1613 C C . VAL A 1 113 ? -9.576 -7.200 -9.240 1.00 6.47 932 VAL A C 1
ATOM 1614 O O . VAL A 1 113 ? -9.833 -7.362 -8.039 1.00 7.94 932 VA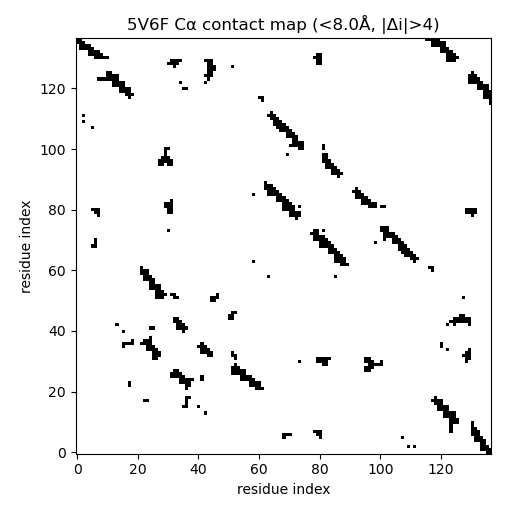L A O 1
ATOM 1627 N N . PRO A 1 114 ? -10.109 -7.996 -10.169 1.00 8.27 933 PRO A N 1
ATOM 1628 C CA . PRO A 1 114 ? -11.041 -9.057 -9.768 1.00 13.22 933 PRO A CA 1
ATOM 1629 C C . PRO A 1 114 ? -10.383 -10.068 -8.843 1.00 19.95 933 PRO A C 1
ATOM 1630 O O . PRO A 1 114 ? -9.197 -10.385 -8.968 1.00 14.37 933 PRO A O 1
ATOM 1641 N N . GLN A 1 115 ? -11.176 -10.577 -7.904 1.00 18.18 934 GLN A N 1
ATOM 1642 C CA . GLN A 1 115 ? -10.701 -11.627 -7.018 1.00 18.20 934 GLN A CA 1
ATOM 1643 C C . GLN A 1 115 ? -10.219 -12.815 -7.838 1.00 15.72 934 GLN A C 1
ATOM 1644 O O . GLN A 1 115 ? -10.895 -13.257 -8.770 1.00 15.30 934 GLN A O 1
ATOM 1648 N N . GLY A 1 116 ? -9.037 -13.316 -7.501 1.00 13.24 935 GLY A N 1
ATOM 1649 C CA . GLY A 1 116 ? -8.506 -14.496 -8.149 1.00 25.11 935 GLY A CA 1
ATOM 1650 C C . GLY A 1 116 ? -7.793 -14.256 -9.461 1.00 22.60 935 GLY A C 1
ATOM 1651 O O . GLY A 1 116 ? -7.435 -15.228 -10.134 1.00 18.24 935 GLY A O 1
ATOM 1655 N N . LYS A 1 117 ? -7.577 -13.003 -9.851 1.00 10.98 936 LYS A N 1
ATOM 1656 C CA . LYS A 1 117 ? -6.852 -12.671 -11.072 1.00 7.54 936 LYS A CA 1
ATOM 1657 C C . LYS A 1 117 ? -5.476 -12.141 -10.696 1.00 6.94 936 LYS A C 1
ATOM 1658 O O . LYS A 1 117 ? -5.370 -11.104 -10.034 1.00 11.23 936 LYS A O 1
ATOM 1677 N N . ARG A 1 118 ? -4.429 -12.845 -11.113 1.00 4.39 937 ARG A N 1
ATOM 1678 C CA . ARG A 1 118 ? -3.069 -12.358 -10.921 1.00 4.89 937 ARG A CA 1
ATOM 1679 C C . ARG A 1 118 ? -2.666 -11.466 -12.088 1.00 3.04 937 ARG A C 1
ATOM 1680 O O . ARG A 1 118 ? -2.793 -11.851 -13.255 1.00 3.79 937 ARG A O 1
ATOM 1701 N N . ILE A 1 119 ? -2.163 -10.279 -11.764 1.00 4.35 938 ILE A N 1
ATOM 1702 C CA . ILE A 1 119 ? -1.589 -9.387 -12.764 1.00 3.98 938 ILE A CA 1
ATOM 1703 C C . ILE A 1 119 ? -0.266 -9.996 -13.217 1.00 2.23 938 ILE A C 1
ATOM 1704 O O . ILE A 1 119 ? 0.676 -10.106 -12.426 1.00 3.82 938 ILE A O 1
ATOM 1720 N N . LYS A 1 120 ? -0.183 -10.398 -14.486 1.00 2.64 939 LYS A N 1
ATOM 1721 C CA . LYS A 1 120 ? 1.025 -11.037 -14.991 1.00 3.08 939 LYS A CA 1
ATOM 1722 C C . LYS A 1 120 ? 1.922 -10.088 -15.769 1.00 4.48 939 LYS A C 1
ATOM 1723 O O . LYS A 1 120 ? 3.109 -10.383 -15.942 1.00 4.15 939 LYS A O 1
ATOM 1742 N N . GLN A 1 121 ? 1.395 -8.951 -16.211 1.00 3.67 940 GLN A N 1
ATOM 1743 C CA . GLN A 1 121 ? 2.148 -8.038 -17.053 1.00 2.98 940 GLN A CA 1
ATOM 1744 C C . GLN A 1 121 ? 1.537 -6.653 -16.921 1.00 3.52 940 GLN A C 1
ATOM 1745 O O . GLN A 1 121 ? 0.328 -6.510 -16.721 1.00 4.92 940 GLN A O 1
ATOM 1759 N N . ILE A 1 122 ? 2.393 -5.639 -17.000 1.00 4.04 941 ILE A N 1
ATOM 1760 C CA . ILE A 1 122 ? 1.970 -4.248 -17.059 1.00 3.49 941 ILE A CA 1
ATOM 1761 C C . ILE A 1 122 ? 2.426 -3.705 -18.402 1.00 3.99 941 ILE A C 1
ATOM 1762 O O . ILE A 1 122 ? 3.622 -3.749 -18.723 1.00 4.40 941 ILE A O 1
ATOM 1778 N N . ASN A 1 123 ? 1.480 -3.220 -19.194 1.00 2.70 942 ASN A N 1
ATOM 1779 C CA . ASN A 1 123 ? 1.811 -2.465 -20.387 1.00 3.31 942 ASN A CA 1
ATOM 1780 C C . ASN A 1 123 ? 1.923 -1.001 -19.994 1.00 2.95 942 ASN A C 1
ATOM 1781 O O . ASN A 1 123 ? 1.115 -0.501 -19.210 1.00 3.40 942 ASN A O 1
ATOM 1792 N N . VAL A 1 124 ? 2.954 -0.331 -20.506 1.00 4.39 943 VAL A N 1
ATOM 1793 C CA . VAL A 1 124 ? 3.245 1.054 -20.158 1.00 2.32 943 VAL A CA 1
ATOM 1794 C C . VAL A 1 124 ? 3.494 1.831 -21.440 1.00 5.08 943 VAL A C 1
ATOM 1795 O O . VAL A 1 124 ? 4.280 1.397 -22.289 1.00 4.55 943 VAL A O 1
ATOM 1808 N N . TRP A 1 125 ? 2.839 2.980 -21.571 1.00 4.62 944 TRP A N 1
ATOM 1809 C CA . TRP A 1 125 ? 3.015 3.863 -22.716 1.00 7.12 944 TRP A CA 1
ATOM 1810 C C . TRP A 1 125 ? 3.790 5.095 -22.268 1.00 4.19 944 TRP A C 1
ATOM 1811 O O . TRP A 1 125 ? 3.388 5.772 -21.314 1.00 4.23 944 TRP A O 1
ATOM 1832 N N . THR A 1 126 ? 4.905 5.370 -22.942 1.00 3.80 945 THR A N 1
ATOM 1833 C CA . THR A 1 126 ? 5.710 6.548 -22.656 1.00 4.68 945 THR A CA 1
ATOM 1834 C C . THR A 1 126 ? 6.312 7.066 -23.951 1.00 4.72 945 THR A C 1
ATOM 1835 O O . THR A 1 126 ? 6.651 6.284 -24.846 1.00 4.32 945 THR A O 1
ATOM 1846 N N . GLY A 1 127 ? 6.430 8.386 -24.041 1.00 5.15 946 GLY A N 1
ATOM 1847 C CA . GLY A 1 127 ? 7.174 9.046 -25.091 1.00 6.24 946 GLY A CA 1
ATOM 1848 C C . GLY A 1 127 ? 8.557 9.513 -24.682 1.00 4.73 946 GLY A C 1
ATOM 1849 O O . GLY A 1 127 ? 9.180 10.280 -25.425 1.00 5.48 946 GLY A O 1
ATOM 1853 N N . GLY A 1 128 ? 9.052 9.099 -23.516 1.00 5.88 947 GLY A N 1
ATOM 1854 C CA . GLY A 1 128 ? 10.405 9.413 -23.099 1.00 7.60 947 GLY A CA 1
ATOM 1855 C C . GLY A 1 128 ? 10.519 10.451 -22.005 1.00 8.53 947 GLY A C 1
ATOM 1856 O O . GLY A 1 128 ? 11.643 10.778 -21.608 1.00 6.60 947 GLY A O 1
ATOM 1860 N N . TRP A 1 129 ? 9.404 10.989 -21.511 1.00 5.38 948 TRP A N 1
ATOM 1861 C CA . TRP A 1 129 ? 9.423 11.956 -20.418 1.00 3.82 948 TRP A CA 1
ATOM 1862 C C . TRP A 1 129 ? 8.602 11.476 -19.230 1.00 4.22 948 TRP A C 1
ATOM 1863 O O . TRP A 1 129 ? 9.139 11.360 -18.123 1.00 4.63 948 TRP A O 1
ATOM 1884 N N . LEU A 1 130 ? 7.314 11.202 -19.422 1.00 4.74 949 LEU A N 1
ATOM 1885 C CA . LEU A 1 130 ? 6.430 10.741 -18.365 1.00 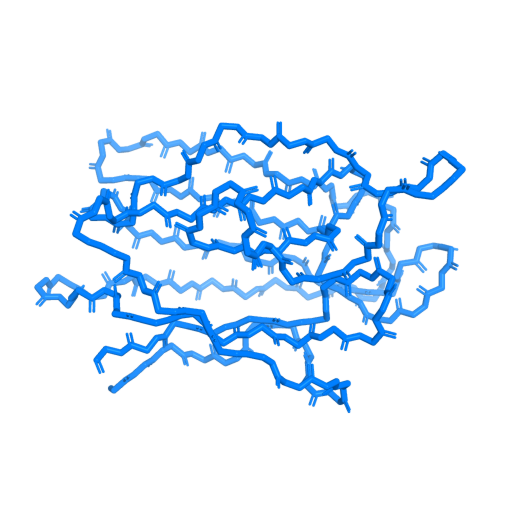3.34 949 LEU A CA 1
ATOM 1886 C C . LEU A 1 130 ? 5.674 9.515 -18.858 1.00 2.61 949 LEU A C 1
ATOM 1887 O O . LEU A 1 130 ? 5.823 9.081 -20.005 1.00 3.45 949 LEU A O 1
ATOM 1903 N N . VAL A 1 131 ? 4.859 8.950 -17.976 1.00 2.83 950 VAL A N 1
ATOM 1904 C CA . VAL A 1 131 ? 3.996 7.832 -18.327 1.00 3.51 950 VAL A CA 1
ATOM 1905 C C . VAL A 1 131 ? 2.678 8.393 -18.837 1.00 3.08 950 VAL A C 1
ATOM 1906 O O . VAL A 1 131 ? 1.975 9.106 -18.114 1.00 3.48 950 VAL A O 1
ATOM 1919 N N . GLU A 1 132 ? 2.342 8.075 -20.085 1.00 2.39 951 GLU A N 1
ATOM 1920 C CA . GLU A 1 132 ? 1.046 8.464 -20.617 1.00 3.68 951 GLU A CA 1
ATOM 1921 C C . GLU A 1 132 ? -0.056 7.477 -20.260 1.00 2.77 951 GLU A C 1
ATOM 1922 O O . GLU A 1 132 ? -1.206 7.889 -20.083 1.00 3.35 951 GLU A O 1
ATOM 1934 N N . GLY A 1 133 ? 0.262 6.189 -20.136 1.00 4.30 952 GLY A N 1
ATOM 1935 C CA . GLY A 1 133 ? -0.761 5.212 -19.809 1.00 5.29 952 GLY A CA 1
ATOM 1936 C C . GLY A 1 133 ? -0.160 3.925 -19.289 1.00 3.28 952 GLY A C 1
ATOM 1937 O O . GLY A 1 133 ? 1.041 3.677 -19.415 1.00 4.14 952 GLY A O 1
ATOM 1941 N N . PHE A 1 134 ? -1.020 3.101 -18.688 1.00 3.79 953 PHE A N 1
ATOM 1942 C CA . PHE A 1 134 ? -0.627 1.749 -18.312 1.00 4.49 953 PHE A CA 1
ATOM 19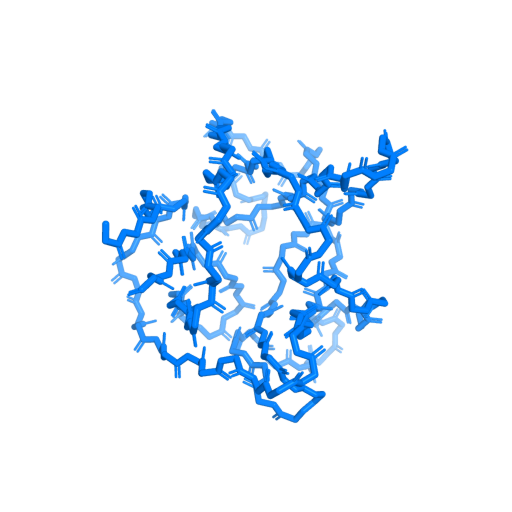43 C C . PHE A 1 134 ? -1.859 0.859 -18.246 1.00 3.36 953 PHE A C 1
ATOM 1944 O O . PHE A 1 134 ? -2.998 1.330 -18.199 1.00 2.41 953 PHE A O 1
ATOM 1961 N N . GLN A 1 135 ? -1.606 -0.446 -18.257 1.00 1.77 954 GLN A N 1
ATOM 1962 C CA . GLN A 1 135 ? -2.660 -1.444 -18.319 1.00 1.97 954 GLN A CA 1
ATOM 1963 C C . GLN A 1 135 ? -2.186 -2.716 -17.636 1.00 4.25 954 GLN A C 1
ATOM 1964 O O . GLN A 1 135 ? -1.027 -3.111 -17.783 1.00 4.19 954 GLN A O 1
ATOM 1978 N N . PHE A 1 136 ? -3.092 -3.350 -16.898 1.00 3.08 955 PHE A N 1
ATOM 1979 C CA . PHE A 1 136 ? -2.844 -4.656 -16.301 1.00 5.93 955 PHE A CA 1
ATOM 1980 C C . PHE A 1 136 ? -3.350 -5.759 -17.225 1.00 6.86 955 PHE A C 1
ATOM 1981 O O . PHE A 1 136 ? -4.428 -5.643 -17.814 1.00 7.06 955 PHE A O 1
ATOM 1998 N N . VAL A 1 137 ? -2.582 -6.841 -17.322 1.00 3.36 956 VAL A N 1
ATOM 1999 C CA . VAL A 1 137 ? -2.922 -7.997 -18.145 1.00 4.88 956 VAL A CA 1
ATOM 2000 C C . VAL A 1 137 ? -2.968 -9.231 -17.253 1.00 7.15 956 VAL A C 1
ATOM 2001 O O . VAL A 1 137 ? -2.123 -9.394 -16.367 1.00 5.54 956 VAL A O 1
ATOM 2014 N N . TYR A 1 138 ? -3.944 -10.104 -17.500 1.00 5.41 957 TYR A N 1
ATOM 2015 C CA . TYR A 1 138 ? -4.106 -11.341 -16.737 1.00 8.12 957 TYR A CA 1
ATOM 2016 C C . TYR A 1 138 ? -3.812 -12.583 -17.576 1.00 7.05 957 TYR A C 1
ATOM 2017 O O . TYR A 1 138 ? -3.729 -12.527 -18.804 1.00 11.69 957 TYR A O 1
#

B-factor: mean 9.3, std 7.85, range [1.09, 58.16]

Secondary structure (DSSP, 8-state):
-B---EE--SSEEEEEE--TT-EEEEEESSSEEEEESSSS--EE----TT-S-EEPPPEEGGGEEEEEEEEEEETTSSEEEEEEEEEETTS-EEEEE-SSSEEEEEEEEEEPPTT----EEEEEESSSSEEEEEEE-

Foldseek 3Di:
DWDDKPFDAPFDKDKEFADPQQWKKFFADQATAWIYRDPPDTDGADPDDVARHHIDDIDRQVFFFKKKWKWAAFQVGDIATAKIWTAGNVGDIDIGGHPPGHPPMDIDMGTDDPPDRFGMKMWGYNHGGTRIIMTDD

CATH classification: 2.100.10.30

Sequence (137 aa):
MGSPIFGYSNTQQSQRVVTADNLMYLRSGFAIDAIGTTVNNLVGGPVQGTNGGVLRAPIALDQLQSVEVTSGLYNWGGYHIVAIKFTMKDGSSVLLGSTHYASNKKVETYTVPQGKRIKQINVWTGGWLVEGFQFVY

InterPro domains:
  IPR013517 FG-GAP repeat [PF13517] (317-376)
  IPR018247 EF-Hand 1, calcium-binding site [PS00018] (255-267)
  IPR028994 Integrin alpha, N-terminal [SSF69318] (252-487)
  IPR028994 Integrin alpha, N-terminal [SSF69318] (394-794)
  IPR032496 Hemolysin, beta-prism lectin [PF16458] (507-637)
  IPR032496 Hemolysin, beta-prism lectin [PF16458] (823-955)
  IPR036404 Jacalin-like lectin domain superfamily [G3DSA:2.100.10.30] (506-638)
  IPR036404 Jacalin-like lectin domain superfamily [G3DSA:2.100.10.30] (821-957)
  IPR040966 Metalloprotease StcE, C-terminal [PF17945] (29-118)
  IPR040966 Metalloprotease StcE, C-terminal [PF17945] (126-215)

Radius of gyration: 13.51 Å; Cα contacts (8 Å, |Δi|>4): 383; chains: 1; bounding box: 30×37×32 Å

Nearest PDB structures (foldseek):
  5v6k-assembly1_A  TM=1.005E+00  e=1.150E-25  Vibrio cholerae O1 biovar El Tor str. N16961
  5v6c-assembly1_A  TM=9.965E-01  e=1.023E-24  Vibrio cholerae O1 biovar El Tor str. N16961
  5v6c-assembly3_C  TM=1.000E+00  e=1.229E-22  Vibrio cholerae O1 biovar El Tor str. N16961
  4gx7-assembly4_D  TM=9.683E-01  e=1.999E-15  Vibrio cholerae 12129(1)
  1xez-assembly1_A  TM=9.469E-01  e=1.236E-14  Vibrio cholerae